Protein AF-A0A1H9MW36-F1 (afdb_monomer)

Radius of gyration: 15.64 Å; Cα contacts (8 Å, |Δi|>4): 41; chains: 1; bounding box: 48×23×42 Å

Sequence (82 aa):
MPSWEDIQGELSRKVVEALAERVHQHEQGKITDRELYLVVNSLFDTVSGLVPWDLTDTIYNVRKELLNARKARKEAHSLRSR

pLDDT: mean 91.79, std 5.61, range [62.38, 97.38]

Solvent-accessible surface area (backbone atoms only — not comparable to full-atom values): 4599 Å² total; per-residue (Å²): 128,85,52,72,67,56,52,30,51,53,50,43,52,52,51,52,52,53,50,52,54,49,51,52,36,36,77,70,63,75,39,53,74,67,54,49,41,51,52,40,48,52,49,42,74,70,39,61,89,61,37,62,65,72,59,47,51,51,42,49,50,54,39,50,51,48,52,50,55,51,50,54,51,52,52,57,51,58,65,73,77,107

Mean predicted aligned error: 4.1 Å

Secondary structure (DSSP, 8-state):
---HHHHHHHHHHHHHHHHHHHHHHHHTTSS-HHHHHHHHHHHHHHHTTTS-HHHHHHHHHHHHHHHHHHHHHHHHHHHHT-

Structure (mmCIF, N/CA/C/O backbone):
data_AF-A0A1H9MW36-F1
#
_entry.id   AF-A0A1H9MW36-F1
#
loop_
_atom_site.group_PDB
_atom_site.id
_atom_site.type_symbol
_atom_site.label_atom_id
_atom_site.label_alt_id
_atom_site.label_comp_id
_atom_site.label_asym_id
_atom_site.label_entity_id
_atom_site.label_seq_id
_atom_site.pdbx_PDB_ins_code
_atom_site.Cartn_x
_atom_site.Cartn_y
_atom_site.Cartn_z
_atom_site.occupancy
_atom_site.B_iso_or_equiv
_atom_site.auth_seq_id
_atom_site.auth_comp_id
_atom_site.auth_asym_id
_atom_site.auth_atom_id
_atom_site.pdbx_PDB_model_num
ATOM 1 N N . MET A 1 1 ? 25.393 0.790 -17.683 1.00 85.94 1 MET A N 1
ATOM 2 C CA . MET A 1 1 ? 24.465 1.169 -16.595 1.00 85.94 1 MET A CA 1
ATOM 3 C C . MET A 1 1 ? 23.075 0.717 -17.010 1.00 85.94 1 MET A C 1
ATOM 5 O O . MET A 1 1 ? 22.842 0.732 -18.215 1.00 85.94 1 MET A O 1
ATOM 9 N N . PRO A 1 2 ? 22.219 0.251 -16.085 1.00 91.06 2 PRO A N 1
ATOM 10 C CA . PRO A 1 2 ? 20.849 -0.135 -16.427 1.00 91.06 2 PRO A CA 1
ATOM 11 C C . PRO A 1 2 ? 20.102 1.048 -17.053 1.00 91.06 2 PRO A C 1
ATOM 13 O O . PRO A 1 2 ? 20.383 2.202 -16.714 1.00 91.06 2 PRO A O 1
ATOM 16 N N . SER A 1 3 ? 19.190 0.762 -17.980 1.00 96.50 3 SER A N 1
ATOM 17 C CA . SER A 1 3 ? 18.316 1.784 -18.556 1.00 96.50 3 SER A CA 1
ATOM 18 C C . SER A 1 3 ? 17.275 2.245 -17.530 1.00 96.50 3 SER A C 1
ATOM 20 O O . SER A 1 3 ? 17.037 1.582 -16.518 1.00 96.50 3 SER A O 1
ATOM 22 N N . TRP A 1 4 ? 16.631 3.387 -17.785 1.00 92.75 4 TRP A N 1
ATOM 23 C CA . TRP A 1 4 ? 15.494 3.814 -16.964 1.00 92.75 4 TRP A CA 1
ATOM 24 C C . TRP A 1 4 ? 14.356 2.783 -16.994 1.00 92.75 4 TRP A C 1
ATOM 26 O O . TRP A 1 4 ? 13.743 2.521 -15.965 1.00 92.75 4 TRP A O 1
ATOM 36 N N . GLU A 1 5 ? 14.131 2.144 -18.143 1.00 94.44 5 GLU A N 1
ATOM 37 C CA . GLU A 1 5 ? 13.122 1.094 -18.315 1.00 94.44 5 GLU A CA 1
ATOM 38 C C . GLU A 1 5 ? 13.429 -0.134 -17.443 1.00 94.44 5 GLU A C 1
ATOM 40 O O . GLU A 1 5 ? 12.530 -0.640 -16.769 1.00 94.44 5 GLU A O 1
ATOM 45 N N . ASP A 1 6 ? 14.699 -0.551 -17.360 1.00 95.75 6 ASP A N 1
ATOM 46 C CA . ASP A 1 6 ? 15.128 -1.645 -16.474 1.00 95.75 6 ASP A CA 1
ATOM 47 C C . ASP A 1 6 ? 14.893 -1.296 -14.997 1.00 95.75 6 ASP A C 1
ATOM 49 O O . ASP A 1 6 ? 14.394 -2.113 -14.220 1.00 95.75 6 ASP A O 1
ATOM 53 N N . ILE A 1 7 ? 15.236 -0.063 -14.602 1.00 95.19 7 ILE A N 1
ATOM 54 C CA . ILE A 1 7 ? 15.052 0.430 -13.230 1.00 95.19 7 ILE A CA 1
ATOM 55 C C . ILE A 1 7 ? 13.562 0.481 -12.882 1.00 95.19 7 ILE A C 1
ATOM 57 O O . ILE A 1 7 ? 13.163 0.009 -11.817 1.00 95.19 7 ILE A O 1
ATOM 61 N N . GLN A 1 8 ? 12.736 1.022 -13.778 1.00 95.12 8 GLN A N 1
ATOM 62 C CA . GLN A 1 8 ? 11.292 1.129 -13.597 1.00 95.12 8 GLN A CA 1
ATOM 63 C C . GLN A 1 8 ? 10.631 -0.254 -13.530 1.00 95.12 8 GLN A C 1
ATOM 65 O O . GLN A 1 8 ? 9.743 -0.466 -12.698 1.00 95.12 8 GLN A O 1
ATOM 70 N N . GLY A 1 9 ? 11.073 -1.211 -14.350 1.00 95.88 9 GLY A N 1
ATOM 71 C CA . GLY A 1 9 ? 10.598 -2.594 -14.317 1.00 95.88 9 GLY A CA 1
ATOM 72 C C . GLY A 1 9 ? 10.910 -3.287 -12.989 1.00 95.88 9 GLY A C 1
ATOM 73 O O . GLY A 1 9 ? 10.014 -3.837 -12.345 1.00 95.88 9 GLY A O 1
ATOM 74 N N . GLU A 1 10 ? 12.158 -3.197 -12.528 1.00 96.44 10 GLU A N 1
ATOM 75 C CA . GLU A 1 10 ? 12.579 -3.792 -11.256 1.00 96.44 10 GLU A CA 1
ATOM 76 C C . GLU A 1 10 ? 11.904 -3.117 -10.053 1.00 96.44 10 GLU A C 1
ATOM 78 O O . GLU A 1 10 ? 11.469 -3.801 -9.122 1.00 96.44 10 GLU A O 1
ATOM 83 N N . LEU A 1 11 ? 11.754 -1.789 -10.077 1.00 95.25 11 LEU A N 1
ATOM 84 C CA . LEU A 1 11 ? 11.014 -1.056 -9.052 1.00 95.25 11 LEU A CA 1
ATOM 85 C C . LEU A 1 11 ? 9.5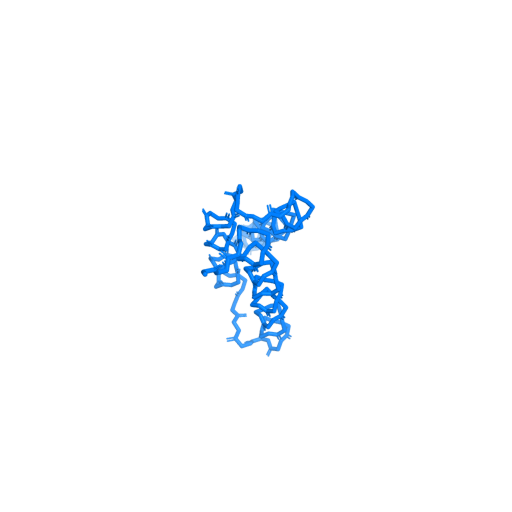54 -1.519 -9.003 1.00 95.25 11 LEU A C 1
ATOM 87 O O . LEU A 1 11 ? 9.056 -1.847 -7.929 1.00 95.25 11 LEU A O 1
ATOM 91 N N . SER A 1 12 ? 8.890 -1.615 -10.157 1.00 95.44 12 SER A N 1
ATOM 92 C CA . SER A 1 12 ? 7.496 -2.066 -10.247 1.00 95.44 12 SER A CA 1
ATOM 93 C C . SER A 1 12 ? 7.323 -3.470 -9.671 1.00 95.44 12 SER A C 1
ATOM 95 O O . SER A 1 12 ? 6.432 -3.699 -8.853 1.00 95.44 12 SER A O 1
ATOM 97 N N . ARG A 1 13 ? 8.222 -4.397 -10.025 1.00 96.62 13 ARG A N 1
ATOM 98 C CA . ARG A 1 13 ? 8.226 -5.767 -9.497 1.00 96.62 13 ARG A CA 1
ATOM 99 C C . ARG A 1 13 ? 8.348 -5.783 -7.973 1.00 96.62 13 ARG A C 1
ATOM 101 O O . ARG A 1 13 ? 7.526 -6.399 -7.299 1.00 96.62 13 ARG A O 1
ATOM 108 N N . LYS A 1 14 ? 9.329 -5.062 -7.421 1.00 96.25 14 LYS A N 1
ATOM 109 C CA . LYS A 1 14 ? 9.551 -4.995 -5.967 1.00 96.25 14 LYS A CA 1
ATOM 110 C C . LYS A 1 14 ? 8.376 -4.379 -5.217 1.00 96.25 14 LYS A C 1
ATOM 112 O O . LYS A 1 14 ? 8.064 -4.810 -4.113 1.00 96.25 14 LYS A O 1
ATOM 117 N N . VAL A 1 15 ? 7.729 -3.373 -5.799 1.00 94.88 15 VAL A N 1
ATOM 118 C CA . VAL A 1 15 ? 6.555 -2.727 -5.204 1.00 94.88 15 VAL A CA 1
ATOM 119 C C . VAL A 1 15 ? 5.379 -3.693 -5.125 1.00 94.88 15 VAL A C 1
ATOM 121 O O . VAL A 1 15 ? 4.732 -3.768 -4.081 1.00 94.88 15 VAL A O 1
ATOM 124 N N . VAL A 1 16 ? 5.133 -4.469 -6.184 1.00 94.69 16 VAL A N 1
ATOM 125 C CA . VAL A 1 16 ? 4.093 -5.508 -6.189 1.00 94.69 16 VAL A CA 1
ATOM 126 C C . VAL A 1 16 ? 4.396 -6.591 -5.155 1.00 94.69 16 VAL A C 1
ATOM 128 O O . VAL A 1 16 ? 3.515 -6.943 -4.373 1.00 94.69 16 VAL A O 1
ATOM 131 N N . GLU A 1 17 ? 5.636 -7.081 -5.101 1.00 96.31 17 GLU A N 1
ATOM 132 C CA . GLU A 1 17 ? 6.066 -8.085 -4.117 1.00 96.31 17 GLU A CA 1
ATOM 133 C C . GLU A 1 17 ? 5.882 -7.588 -2.680 1.00 96.31 17 GLU A C 1
ATOM 135 O O . GLU A 1 17 ? 5.283 -8.278 -1.855 1.00 96.31 17 GLU A O 1
ATOM 140 N N . ALA A 1 18 ? 6.326 -6.361 -2.395 1.00 95.00 18 ALA A N 1
ATOM 141 C CA . ALA A 1 18 ? 6.184 -5.754 -1.080 1.00 95.00 18 ALA A CA 1
ATOM 142 C C . ALA A 1 18 ? 4.711 -5.546 -0.699 1.00 95.00 18 ALA A C 1
ATOM 144 O O . ALA A 1 18 ? 4.332 -5.799 0.443 1.00 95.00 18 ALA A O 1
ATOM 145 N N . LEU A 1 19 ? 3.864 -5.103 -1.634 1.00 94.00 19 LEU A N 1
ATOM 146 C CA . LEU A 1 19 ? 2.434 -4.944 -1.380 1.00 94.00 19 LEU A CA 1
ATOM 147 C C . LEU A 1 19 ? 1.777 -6.296 -1.069 1.00 94.00 19 LEU A C 1
ATOM 149 O O . LEU A 1 19 ? 1.085 -6.415 -0.058 1.00 94.00 19 LEU A O 1
ATOM 153 N N . ALA A 1 20 ? 2.032 -7.313 -1.894 1.00 95.00 20 ALA A N 1
ATOM 154 C CA . ALA A 1 20 ? 1.474 -8.652 -1.728 1.00 95.00 20 ALA A CA 1
ATOM 155 C C . ALA A 1 20 ? 1.896 -9.292 -0.397 1.00 95.00 20 ALA A C 1
ATOM 157 O O . ALA A 1 20 ? 1.053 -9.818 0.330 1.00 95.00 20 ALA A O 1
ATOM 158 N N . GLU A 1 21 ? 3.177 -9.192 -0.029 1.00 96.88 21 GLU A N 1
ATOM 159 C CA . GLU A 1 21 ? 3.680 -9.703 1.250 1.00 96.88 21 GLU A CA 1
ATOM 160 C C . GLU A 1 21 ? 2.947 -9.063 2.437 1.00 96.88 21 GLU A C 1
ATOM 162 O O . GLU A 1 21 ? 2.571 -9.739 3.396 1.00 96.88 21 GLU A O 1
ATOM 167 N N . ARG A 1 22 ? 2.718 -7.749 2.384 1.00 95.69 22 ARG A N 1
ATOM 168 C CA . ARG A 1 22 ? 2.132 -6.996 3.499 1.00 95.69 22 ARG A CA 1
ATOM 169 C C . ARG A 1 22 ? 0.635 -7.223 3.622 1.00 95.69 22 ARG A C 1
ATOM 171 O O . ARG A 1 22 ? 0.145 -7.338 4.743 1.00 95.69 22 ARG A O 1
ATOM 178 N N . VAL A 1 23 ? -0.067 -7.364 2.500 1.00 93.56 23 VAL A N 1
ATOM 179 C CA . VAL A 1 23 ? -1.459 -7.834 2.490 1.00 93.56 23 VAL A CA 1
ATOM 180 C C . VAL A 1 23 ? -1.540 -9.229 3.106 1.00 93.56 23 VAL A C 1
ATOM 182 O O . VAL A 1 23 ? -2.318 -9.438 4.030 1.00 93.56 23 VAL A O 1
ATOM 185 N N . HIS A 1 24 ? -0.661 -10.150 2.710 1.00 96.31 24 HIS A N 1
ATOM 186 C CA . HIS A 1 24 ? -0.649 -11.499 3.270 1.00 96.31 24 HIS A CA 1
ATOM 187 C C . HIS A 1 24 ? -0.372 -11.521 4.787 1.00 96.31 24 HIS A C 1
ATOM 189 O O . HIS A 1 24 ? -1.016 -12.251 5.539 1.00 96.31 24 HIS A O 1
ATOM 195 N N . GLN A 1 25 ? 0.555 -10.690 5.277 1.00 97.25 25 GLN A N 1
ATOM 196 C CA . GLN A 1 25 ? 0.800 -10.538 6.717 1.00 97.25 25 GLN A CA 1
ATOM 197 C C . GLN A 1 25 ? -0.426 -9.984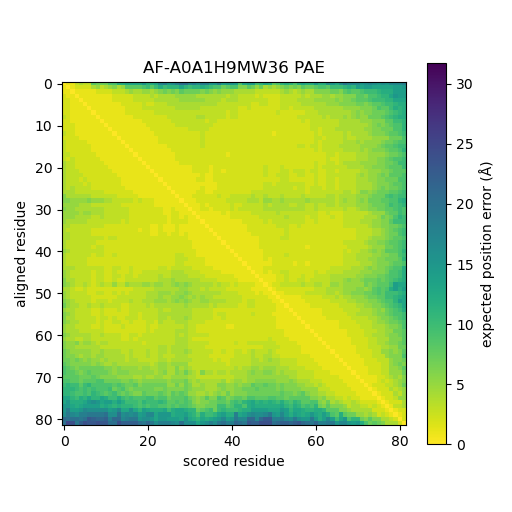 7.462 1.00 97.25 25 GLN A C 1
ATOM 199 O O . GLN A 1 25 ? -0.688 -10.390 8.597 1.00 97.25 25 GLN A O 1
ATOM 204 N N . HIS A 1 26 ? -1.177 -9.069 6.845 1.00 95.31 26 HIS A N 1
ATOM 205 C CA . HIS A 1 26 ? -2.410 -8.517 7.413 1.00 95.31 26 HIS A CA 1
ATOM 206 C C . HIS A 1 26 ? -3.529 -9.559 7.472 1.00 95.31 26 HIS A C 1
ATOM 208 O O . HIS A 1 26 ? -4.147 -9.713 8.523 1.00 95.31 26 HIS A O 1
ATOM 214 N N . GLU A 1 27 ? -3.718 -10.346 6.412 1.00 94.19 27 GLU A N 1
ATOM 215 C CA . GLU A 1 27 ? -4.677 -11.462 6.379 1.00 94.19 27 GLU A CA 1
ATOM 216 C C . GLU A 1 27 ? -4.379 -12.517 7.455 1.00 94.19 27 GLU A C 1
ATOM 218 O O . GLU A 1 27 ? -5.289 -13.104 8.036 1.00 94.19 27 GLU A O 1
ATOM 223 N N . GLN A 1 28 ? -3.099 -12.722 7.773 1.00 96.88 28 GLN A N 1
ATOM 224 C CA . GLN A 1 28 ? -2.651 -13.597 8.861 1.00 96.88 28 GLN A CA 1
ATOM 225 C C . GLN A 1 28 ? -2.782 -12.969 10.259 1.00 96.88 28 GLN A C 1
ATOM 227 O O . GLN A 1 28 ? -2.390 -13.593 11.245 1.00 96.88 28 GLN A O 1
ATOM 232 N N . GLY A 1 29 ? -3.264 -11.729 10.365 1.00 95.38 29 GLY A N 1
ATOM 233 C CA . GLY A 1 29 ? -3.358 -10.991 11.624 1.00 95.38 29 GLY A CA 1
ATOM 234 C C . GLY A 1 29 ? -2.004 -10.616 12.237 1.00 95.38 29 GLY A C 1
ATOM 235 O O . GLY A 1 29 ? -1.954 -10.241 13.406 1.00 95.38 29 GLY A O 1
ATOM 236 N N . LYS A 1 30 ? -0.902 -10.715 11.479 1.00 97.38 30 LYS A N 1
ATOM 237 C CA . LYS A 1 30 ? 0.452 -10.369 11.953 1.00 97.38 30 LYS A CA 1
ATOM 238 C C . LYS A 1 30 ? 0.680 -8.866 12.017 1.00 97.38 30 LYS A C 1
ATOM 240 O O . LYS A 1 30 ? 1.490 -8.414 12.819 1.00 97.38 30 LYS A O 1
ATOM 245 N N . ILE A 1 31 ? -0.012 -8.112 11.166 1.00 96.25 31 ILE A N 1
ATOM 246 C CA . ILE A 1 31 ? -0.027 -6.652 11.200 1.00 96.25 31 ILE A CA 1
ATOM 247 C C . ILE A 1 31 ? -1.466 -6.145 11.231 1.00 96.25 31 ILE A C 1
ATOM 249 O O . ILE A 1 31 ? -2.384 -6.746 10.677 1.00 96.25 31 ILE A O 1
ATOM 253 N N . THR A 1 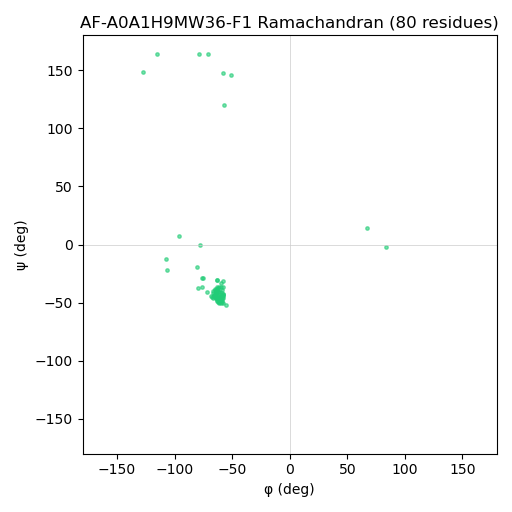32 ? -1.656 -5.013 11.888 1.00 93.12 32 THR A N 1
ATOM 254 C CA . THR A 1 32 ? -2.935 -4.323 12.031 1.00 93.12 32 THR A CA 1
ATOM 255 C C . THR A 1 32 ? -3.293 -3.527 10.776 1.00 93.12 32 THR A C 1
ATOM 257 O O . THR A 1 32 ? -2.435 -3.169 9.968 1.00 93.12 32 THR A O 1
ATOM 260 N N . ASP A 1 33 ? -4.562 -3.124 10.649 1.00 91.00 33 ASP A N 1
ATOM 261 C CA . ASP A 1 33 ? -4.992 -2.223 9.566 1.00 91.00 33 ASP A CA 1
ATOM 262 C C . ASP A 1 33 ? -4.237 -0.888 9.565 1.00 91.00 33 ASP A C 1
ATOM 264 O O . ASP A 1 33 ? -4.063 -0.255 8.524 1.00 91.00 33 ASP A O 1
ATOM 268 N N . ARG A 1 34 ? -3.832 -0.411 10.752 1.00 90.81 34 ARG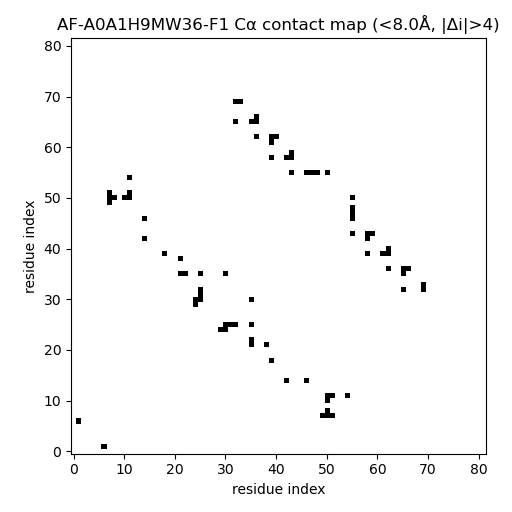 A N 1
ATOM 269 C CA . ARG A 1 34 ? -3.065 0.830 10.884 1.00 90.81 34 ARG A CA 1
ATOM 270 C C . ARG A 1 34 ? -1.678 0.659 10.281 1.00 90.81 34 ARG A C 1
ATOM 272 O O . ARG A 1 34 ? -1.235 1.557 9.572 1.00 90.81 34 ARG A O 1
ATOM 279 N N . GLU A 1 35 ? -1.015 -0.452 10.573 1.00 94.50 35 GLU A N 1
ATOM 280 C CA . GLU A 1 35 ? 0.314 -0.761 10.046 1.00 94.50 35 GLU A CA 1
ATOM 281 C C . GLU A 1 35 ? 0.264 -0.984 8.538 1.00 94.50 35 GLU A C 1
ATOM 283 O O . GLU A 1 35 ? 1.040 -0.357 7.819 1.00 94.50 35 GLU A O 1
ATOM 288 N N . LEU A 1 36 ? -0.704 -1.766 8.045 1.00 94.75 36 LEU A N 1
ATOM 289 C CA . LEU A 1 36 ? -0.887 -1.954 6.607 1.00 94.75 36 LEU A CA 1
ATOM 290 C C . LEU A 1 36 ? -1.149 -0.614 5.897 1.00 94.75 36 LEU A C 1
ATOM 292 O O . LEU A 1 36 ? -0.510 -0.320 4.892 1.00 94.75 36 LEU A O 1
ATOM 296 N N . TYR A 1 37 ? -2.013 0.247 6.450 1.00 94.06 37 TYR A N 1
ATOM 297 C CA . TYR A 1 37 ? -2.248 1.585 5.894 1.00 94.06 37 TYR A CA 1
ATOM 298 C C . TYR A 1 37 ? -0.968 2.425 5.810 1.00 94.06 37 TYR A C 1
ATOM 300 O O . TYR A 1 37 ? -0.747 3.092 4.802 1.00 94.06 37 TYR A O 1
ATOM 308 N N . LEU A 1 38 ? -0.137 2.422 6.859 1.00 94.19 38 LEU A N 1
ATOM 309 C CA . LEU A 1 38 ? 1.114 3.183 6.864 1.00 94.19 38 LEU A CA 1
ATOM 310 C C . LEU A 1 38 ? 2.061 2.685 5.771 1.00 94.19 38 LEU A C 1
ATOM 312 O O . LEU A 1 38 ? 2.603 3.500 5.033 1.00 94.19 38 LEU A O 1
ATOM 316 N N . VAL A 1 39 ? 2.193 1.365 5.620 1.00 94.31 39 VAL A N 1
ATOM 317 C CA . VAL A 1 39 ? 3.028 0.764 4.575 1.00 94.31 39 VAL A CA 1
ATOM 318 C C . VAL A 1 39 ? 2.530 1.141 3.182 1.00 94.31 39 VAL A C 1
ATOM 320 O O . VAL A 1 39 ? 3.312 1.629 2.371 1.00 94.31 39 VAL A O 1
ATOM 323 N N . VAL A 1 40 ? 1.235 0.971 2.908 1.00 94.56 40 VAL A N 1
ATOM 324 C CA . VAL A 1 40 ? 0.653 1.297 1.597 1.00 94.56 40 VAL A CA 1
ATOM 325 C C . VAL A 1 40 ? 0.770 2.793 1.295 1.00 94.56 40 VAL A C 1
ATOM 327 O O . VAL A 1 40 ? 1.084 3.165 0.166 1.00 94.56 40 VAL A O 1
ATOM 330 N N . ASN A 1 41 ? 0.575 3.665 2.292 1.00 94.94 41 ASN A N 1
ATOM 331 C CA . ASN A 1 41 ? 0.759 5.102 2.104 1.00 94.94 41 ASN A CA 1
ATOM 332 C C . ASN A 1 41 ? 2.218 5.450 1.775 1.00 94.94 41 ASN A C 1
ATOM 334 O O . ASN A 1 41 ? 2.462 6.186 0.826 1.00 94.94 41 ASN A O 1
ATOM 338 N N . SER A 1 42 ? 3.180 4.890 2.511 1.00 94.31 42 SER A N 1
ATOM 339 C CA . SER A 1 42 ? 4.604 5.099 2.234 1.00 94.31 42 SER A CA 1
ATOM 340 C C . SER A 1 42 ? 5.021 4.552 0.870 1.00 94.31 42 SER A C 1
ATOM 342 O O . SER A 1 42 ? 5.804 5.203 0.181 1.00 94.31 42 SER A O 1
ATOM 344 N N . LEU A 1 43 ? 4.490 3.397 0.452 1.00 93.62 43 LEU A N 1
ATOM 345 C CA . LEU A 1 43 ? 4.723 2.856 -0.889 1.00 93.62 43 LEU A CA 1
ATOM 346 C C . LEU A 1 43 ? 4.223 3.830 -1.955 1.00 93.62 43 LEU A C 1
ATOM 348 O O . LEU A 1 43 ? 4.999 4.185 -2.835 1.00 93.62 43 LEU A O 1
ATOM 352 N N . PHE A 1 44 ? 2.982 4.313 -1.838 1.00 93.94 44 PHE A N 1
ATOM 353 C CA . PHE A 1 44 ? 2.411 5.289 -2.770 1.00 93.94 44 PHE A CA 1
ATOM 354 C C . PHE A 1 44 ? 3.273 6.552 -2.882 1.00 93.94 44 PHE A C 1
ATOM 356 O O . PHE A 1 44 ? 3.662 6.926 -3.985 1.00 93.94 44 PHE A O 1
ATOM 363 N N . ASP A 1 45 ? 3.618 7.171 -1.748 1.00 94.06 45 ASP A N 1
ATOM 364 C CA . ASP A 1 45 ? 4.401 8.413 -1.721 1.00 94.06 45 ASP A CA 1
ATOM 365 C C . ASP A 1 45 ? 5.810 8.219 -2.313 1.00 94.06 45 ASP A C 1
ATOM 367 O O . ASP A 1 45 ? 6.367 9.141 -2.903 1.00 94.06 45 ASP A O 1
ATOM 371 N N . THR A 1 46 ? 6.377 7.014 -2.187 1.00 92.75 46 THR A N 1
ATOM 372 C CA . THR A 1 46 ? 7.720 6.697 -2.694 1.00 92.75 46 THR A CA 1
ATOM 373 C C . THR A 1 46 ? 7.730 6.431 -4.198 1.00 92.75 46 THR A C 1
ATOM 375 O O . THR A 1 46 ? 8.699 6.776 -4.865 1.00 92.75 46 THR A O 1
ATOM 378 N N . VAL A 1 47 ? 6.692 5.784 -4.737 1.00 93.50 47 VAL A N 1
ATOM 379 C CA . VAL A 1 47 ? 6.726 5.218 -6.102 1.00 93.50 47 VAL A CA 1
ATOM 380 C C . VAL A 1 47 ? 5.888 6.009 -7.098 1.00 93.50 47 VAL A C 1
ATOM 382 O O . VAL A 1 47 ? 6.012 5.794 -8.303 1.00 93.50 47 VAL A O 1
ATOM 385 N N . SER A 1 48 ? 5.038 6.920 -6.618 1.00 92.38 48 SER A N 1
ATOM 386 C CA . SER A 1 48 ? 4.192 7.758 -7.464 1.00 92.38 48 SER A CA 1
ATOM 387 C C . SER A 1 48 ? 5.042 8.559 -8.454 1.00 92.38 48 SER A C 1
ATOM 389 O O . SER A 1 48 ? 5.885 9.363 -8.064 1.00 92.38 48 SER A O 1
ATOM 391 N N . GLY A 1 49 ? 4.803 8.341 -9.748 1.00 91.38 49 GLY A N 1
ATOM 392 C CA . GLY A 1 49 ? 5.568 8.958 -10.837 1.00 91.38 49 GLY A CA 1
ATOM 393 C C . GLY A 1 49 ? 6.873 8.238 -11.202 1.00 91.38 49 GLY A C 1
ATOM 394 O O . GLY A 1 49 ? 7.531 8.652 -12.151 1.00 91.38 49 GLY A O 1
ATOM 395 N N . LEU A 1 50 ? 7.235 7.163 -10.492 1.00 92.81 50 LEU A N 1
ATOM 396 C CA . LEU A 1 50 ? 8.410 6.327 -10.782 1.00 92.81 50 LEU A CA 1
ATOM 397 C C . LEU A 1 50 ? 8.047 4.963 -11.381 1.00 92.81 50 LEU A C 1
ATOM 399 O O . LEU A 1 50 ? 8.888 4.328 -12.008 1.00 92.81 50 LEU A O 1
ATOM 403 N N . VAL A 1 51 ? 6.814 4.500 -11.175 1.00 93.81 51 VAL A N 1
ATOM 404 C CA . VAL A 1 51 ? 6.284 3.240 -11.721 1.00 93.81 51 VAL A CA 1
ATOM 405 C C . VAL A 1 51 ? 5.138 3.518 -12.701 1.00 93.81 51 VAL A C 1
ATOM 407 O O . VAL A 1 51 ? 4.600 4.630 -12.701 1.00 93.81 51 VAL A O 1
ATOM 410 N N . PRO A 1 52 ? 4.736 2.543 -13.544 1.00 93.19 52 PRO A N 1
ATOM 411 C CA . PRO A 1 52 ? 3.584 2.696 -14.424 1.00 93.19 52 PRO A CA 1
ATOM 412 C C . PRO A 1 52 ? 2.335 3.166 -13.675 1.00 93.19 52 PRO A C 1
ATOM 414 O O . PRO A 1 52 ? 2.102 2.814 -12.512 1.00 93.19 52 PRO A O 1
ATOM 417 N N . TRP A 1 53 ? 1.523 3.963 -14.364 1.00 91.25 53 TRP A N 1
ATOM 418 C CA . TRP A 1 53 ? 0.356 4.609 -13.771 1.00 91.25 53 TRP A CA 1
ATOM 419 C C . TRP A 1 53 ? -0.645 3.594 -13.201 1.00 91.25 53 TRP A C 1
ATOM 421 O O . TRP A 1 53 ? -1.073 3.750 -12.063 1.00 91.25 53 TRP A O 1
ATOM 431 N N . ASP A 1 54 ? -0.888 2.486 -13.904 1.00 91.94 54 ASP A N 1
ATOM 432 C CA . ASP A 1 54 ? -1.788 1.410 -13.458 1.00 91.94 54 ASP A CA 1
ATOM 433 C C . ASP A 1 54 ? -1.382 0.807 -12.099 1.00 91.94 54 ASP A C 1
ATOM 435 O O . ASP A 1 54 ? -2.227 0.479 -11.257 1.00 91.94 54 ASP A O 1
ATOM 439 N N . LEU A 1 55 ? -0.073 0.685 -11.847 1.00 92.44 55 LEU A N 1
ATOM 440 C CA . LEU A 1 55 ? 0.435 0.205 -10.562 1.00 92.44 55 LEU A CA 1
ATOM 441 C C . LEU A 1 55 ? 0.243 1.263 -9.469 1.00 92.44 55 LEU A C 1
ATOM 443 O O . LEU A 1 55 ? -0.167 0.937 -8.355 1.00 92.44 55 LEU A O 1
ATOM 447 N N . THR A 1 56 ? 0.488 2.532 -9.795 1.00 93.00 56 THR A N 1
ATOM 448 C CA . THR A 1 56 ? 0.245 3.657 -8.879 1.00 93.00 56 THR A CA 1
ATOM 449 C C . THR A 1 56 ? -1.231 3.725 -8.468 1.00 93.00 56 THR A C 1
ATOM 451 O O . THR A 1 56 ? -1.535 3.859 -7.279 1.00 93.00 56 THR A O 1
ATOM 454 N N . ASP A 1 57 ? -2.145 3.546 -9.422 1.00 93.38 57 ASP A N 1
ATOM 455 C CA . ASP A 1 57 ? -3.593 3.516 -9.200 1.00 93.38 57 ASP A CA 1
ATOM 456 C C . ASP A 1 57 ? -4.024 2.322 -8.343 1.00 93.38 57 ASP A C 1
ATOM 458 O O . ASP A 1 57 ? -4.848 2.460 -7.435 1.00 93.38 57 ASP A O 1
ATOM 462 N N . THR A 1 58 ? -3.413 1.156 -8.554 1.00 91.94 58 THR A N 1
ATOM 463 C CA . THR A 1 58 ? -3.653 -0.026 -7.715 1.00 91.94 58 THR A CA 1
ATOM 464 C C . THR A 1 58 ? -3.307 0.260 -6.251 1.00 91.94 58 THR A C 1
ATOM 466 O O . THR A 1 58 ? -4.128 0.039 -5.359 1.00 91.94 58 THR A O 1
ATOM 469 N N . ILE A 1 59 ? -2.124 0.825 -5.985 1.00 92.75 59 ILE A N 1
ATOM 470 C CA . ILE A 1 59 ? -1.691 1.178 -4.622 1.00 92.75 59 ILE A CA 1
ATOM 471 C C . ILE A 1 59 ? -2.613 2.251 -4.027 1.00 92.75 59 ILE A C 1
ATOM 473 O O . ILE A 1 59 ? -2.991 2.175 -2.853 1.00 92.75 59 ILE A O 1
ATOM 477 N N . TYR A 1 60 ? -3.017 3.236 -4.833 1.00 92.44 60 TYR A N 1
ATOM 478 C CA . TYR A 1 60 ? -3.960 4.272 -4.420 1.00 92.44 60 TYR A CA 1
ATOM 479 C C . TYR A 1 60 ? -5.309 3.689 -3.981 1.00 92.44 60 TYR A C 1
ATOM 481 O O . TYR A 1 60 ? -5.849 4.093 -2.945 1.00 92.44 60 TYR A O 1
ATOM 489 N N . ASN A 1 61 ? -5.845 2.729 -4.734 1.00 93.00 61 ASN A N 1
ATOM 490 C CA . ASN A 1 61 ? -7.119 2.089 -4.422 1.00 93.00 61 ASN A CA 1
ATOM 491 C C . ASN A 1 61 ? -7.039 1.290 -3.117 1.00 93.00 61 ASN A C 1
ATOM 493 O O . ASN A 1 61 ? -7.873 1.502 -2.234 1.00 93.00 61 ASN A O 1
ATOM 497 N N . VAL A 1 62 ? -5.974 0.504 -2.919 1.00 90.81 62 VAL A N 1
ATOM 498 C CA . VAL A 1 62 ? -5.732 -0.201 -1.646 1.00 90.81 62 VAL A CA 1
ATOM 499 C C . VAL A 1 62 ? -5.652 0.792 -0.480 1.00 90.81 62 VAL A C 1
ATOM 501 O O . VAL A 1 62 ? -6.275 0.599 0.567 1.00 90.81 62 VAL A O 1
ATOM 504 N N . ARG A 1 63 ? -4.946 1.918 -0.657 1.00 91.75 63 ARG A N 1
ATOM 505 C CA . ARG A 1 63 ? -4.866 2.980 0.361 1.00 91.75 63 ARG A CA 1
ATOM 506 C C . ARG A 1 63 ? -6.250 3.514 0.733 1.00 91.75 63 ARG A C 1
ATOM 508 O O . ARG A 1 63 ? -6.546 3.711 1.916 1.00 91.75 63 ARG A O 1
ATOM 515 N N . LYS A 1 64 ? -7.087 3.782 -0.272 1.00 92.94 64 LYS A N 1
ATOM 516 C CA . LYS A 1 64 ? -8.437 4.334 -0.105 1.00 92.94 64 LYS A CA 1
ATOM 517 C C . LYS A 1 64 ? -9.354 3.357 0.629 1.00 92.94 64 LYS A C 1
ATOM 519 O O . LYS A 1 64 ? -10.064 3.770 1.548 1.00 92.94 64 LYS A O 1
ATOM 524 N N . GLU A 1 65 ? -9.307 2.079 0.275 1.00 90.81 65 GLU A N 1
ATOM 525 C CA . GLU A 1 65 ? -10.077 1.022 0.937 1.00 90.81 65 GLU A CA 1
ATOM 526 C C . GLU A 1 65 ? -9.714 0.901 2.419 1.00 90.81 65 GLU A C 1
ATOM 528 O O . GLU A 1 65 ? -10.597 0.946 3.280 1.00 90.81 65 GLU A 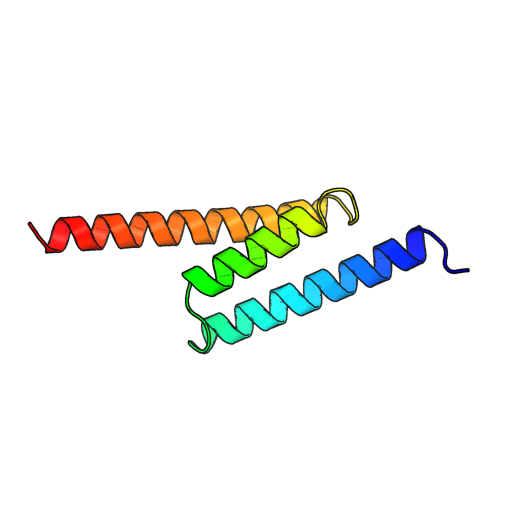O 1
ATOM 533 N N . LEU A 1 66 ? -8.418 0.868 2.740 1.00 90.25 66 LEU A N 1
ATOM 534 C CA . LEU A 1 66 ? -7.941 0.804 4.124 1.00 90.25 66 LEU A CA 1
ATOM 535 C C . LEU A 1 66 ? -8.383 2.020 4.944 1.00 90.25 66 LEU A C 1
ATOM 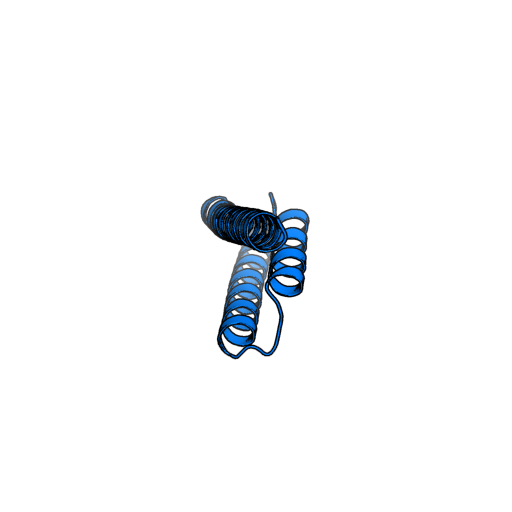537 O O . LEU A 1 66 ? -8.798 1.883 6.101 1.00 90.25 66 LEU A O 1
ATOM 541 N N . LEU A 1 67 ? -8.332 3.217 4.355 1.00 90.31 67 LEU A N 1
ATOM 542 C CA . LEU A 1 67 ? -8.795 4.435 5.015 1.00 90.31 67 LEU A CA 1
ATOM 543 C C . LEU A 1 67 ? -10.298 4.376 5.316 1.00 90.31 67 LEU A C 1
ATOM 545 O O . LEU A 1 67 ? -10.715 4.710 6.429 1.00 90.31 67 LEU A O 1
ATOM 549 N N . ASN A 1 68 ? -11.104 3.928 4.354 1.00 91.06 68 ASN A N 1
ATOM 550 C CA . ASN A 1 68 ? -12.550 3.794 4.517 1.00 91.06 68 ASN A CA 1
ATOM 551 C C . ASN A 1 68 ? -12.899 2.744 5.578 1.00 91.06 68 ASN A C 1
ATOM 553 O O . ASN A 1 68 ? -13.689 3.022 6.480 1.00 91.06 68 ASN A O 1
ATOM 557 N N . ALA A 1 69 ? -12.238 1.585 5.554 1.00 86.94 69 ALA A N 1
ATOM 558 C CA . ALA A 1 69 ? -12.429 0.536 6.551 1.00 86.94 69 ALA A CA 1
ATOM 559 C C . ALA A 1 69 ? -12.061 1.008 7.970 1.00 86.94 69 ALA A C 1
ATOM 561 O O . ALA A 1 69 ? -12.712 0.650 8.956 1.00 86.94 69 ALA A O 1
ATOM 562 N N . ARG A 1 70 ? -11.021 1.841 8.114 1.00 85.94 70 ARG A N 1
ATOM 563 C CA . ARG A 1 70 ? -10.667 2.458 9.405 1.00 85.94 70 ARG A CA 1
ATOM 564 C C . ARG A 1 70 ? -11.726 3.452 9.887 1.00 85.94 70 ARG A C 1
ATOM 566 O O . ARG A 1 70 ? -12.048 3.440 11.075 1.00 85.94 70 ARG A O 1
ATOM 573 N N . LYS A 1 71 ? -12.274 4.287 8.997 1.00 89.06 71 LYS A N 1
ATOM 574 C CA . LYS A 1 71 ? -13.357 5.230 9.334 1.00 89.06 71 LYS A CA 1
ATOM 575 C C . LYS A 1 71 ? -14.613 4.495 9.806 1.00 89.06 71 LYS A C 1
ATOM 577 O O . LYS A 1 71 ? -15.078 4.768 10.909 1.00 89.06 71 LYS A O 1
ATOM 582 N N . ALA A 1 72 ? -15.057 3.486 9.056 1.00 87.25 72 ALA A N 1
ATOM 583 C CA . ALA A 1 72 ? -16.233 2.683 9.398 1.00 87.25 72 ALA A CA 1
ATOM 584 C C . ALA A 1 72 ? -16.108 2.011 10.779 1.00 87.25 72 ALA A C 1
ATOM 586 O O . ALA A 1 72 ?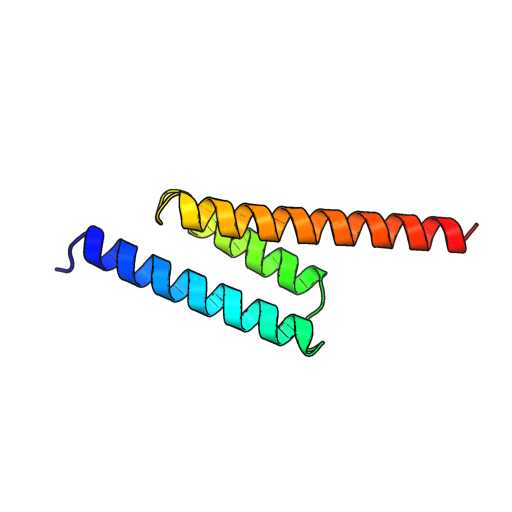 -17.035 2.041 11.586 1.00 87.25 72 ALA A O 1
ATOM 587 N N . ARG A 1 73 ? -14.929 1.461 11.109 1.00 84.38 73 ARG A N 1
ATOM 588 C CA . ARG A 1 73 ? -14.673 0.867 12.436 1.00 84.38 73 ARG A CA 1
ATOM 589 C C . ARG A 1 73 ? -14.715 1.891 13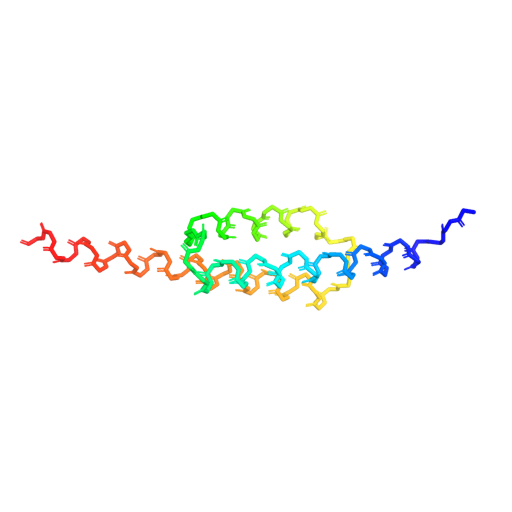.568 1.00 84.38 73 ARG A C 1
ATOM 591 O O . ARG A 1 73 ? -15.230 1.588 14.644 1.00 84.38 73 ARG A O 1
ATOM 598 N N . LYS A 1 74 ? -14.204 3.103 13.337 1.00 84.81 74 LYS A N 1
ATOM 599 C CA . LYS A 1 74 ? -14.256 4.193 14.323 1.00 84.81 74 LYS A CA 1
ATOM 600 C C . LYS A 1 74 ? -15.699 4.631 14.593 1.00 84.81 74 LYS A C 1
ATOM 602 O O . LYS A 1 74 ? -16.070 4.809 15.751 1.00 84.81 74 LYS A O 1
ATOM 607 N N . GLU A 1 75 ? -16.506 4.760 13.545 1.00 87.62 75 GLU A N 1
ATOM 608 C CA . GLU A 1 75 ? -17.930 5.100 13.646 1.00 87.62 75 GLU A CA 1
ATOM 609 C C . GLU A 1 75 ? -18.704 4.015 14.406 1.00 87.62 75 GLU A C 1
ATOM 611 O O . GLU A 1 75 ? -19.385 4.321 15.386 1.00 87.62 75 GLU A O 1
ATOM 616 N N . ALA A 1 76 ? -18.504 2.742 14.054 1.00 84.19 76 ALA A N 1
ATOM 617 C CA . ALA A 1 76 ? -19.122 1.611 14.745 1.00 84.19 76 ALA A CA 1
ATOM 618 C C . ALA A 1 76 ? -18.758 1.556 16.241 1.00 84.19 76 ALA A C 1
ATOM 620 O O . ALA A 1 76 ? -19.614 1.263 17.077 1.00 84.19 76 ALA A O 1
ATOM 621 N N . HIS A 1 77 ? -17.507 1.868 16.595 1.00 81.00 77 HIS A N 1
ATOM 622 C CA . HIS A 1 77 ? -17.083 1.943 17.994 1.00 81.00 77 HIS A CA 1
ATOM 623 C C . HIS A 1 77 ? -17.775 3.095 18.737 1.00 81.00 77 HIS A C 1
ATOM 625 O O . HIS A 1 77 ? -18.306 2.885 19.822 1.00 81.00 77 HIS A O 1
ATOM 631 N N . SER A 1 78 ? -17.856 4.285 18.130 1.00 83.44 78 SER A N 1
ATOM 632 C CA . SER A 1 78 ? -18.516 5.446 18.749 1.00 83.44 78 SER A CA 1
ATOM 633 C C . SER A 1 78 ? -20.014 5.255 19.006 1.00 83.44 78 SER A C 1
ATOM 635 O O . SER A 1 78 ? -20.539 5.818 19.963 1.00 83.44 78 SER A O 1
ATOM 637 N N . LEU A 1 79 ? -20.696 4.456 18.180 1.00 79.88 79 LEU A N 1
ATOM 638 C CA . LEU A 1 79 ? -22.118 4.144 18.343 1.00 79.88 79 LEU A CA 1
ATOM 639 C C . LEU A 1 79 ? -22.377 3.142 19.474 1.00 79.88 79 LEU A C 1
ATOM 641 O O . LEU A 1 79 ? -23.441 3.1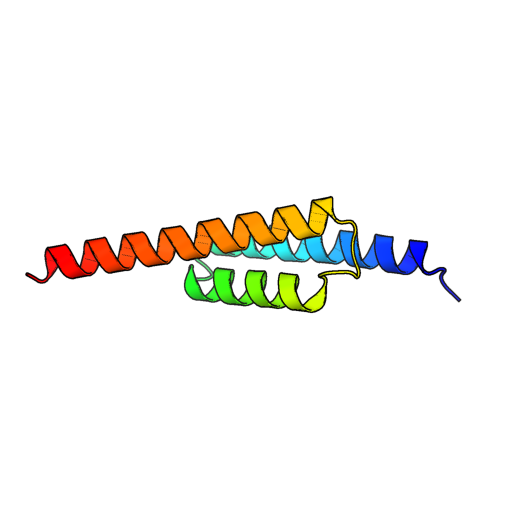80 20.072 1.00 79.88 79 LEU A O 1
ATOM 645 N N . ARG A 1 80 ? -21.416 2.258 19.771 1.00 74.62 80 ARG A N 1
ATOM 646 C CA . ARG A 1 80 ? -21.517 1.263 20.855 1.00 74.62 80 ARG A CA 1
ATOM 647 C C . ARG A 1 80 ? -21.201 1.822 22.243 1.00 74.62 80 ARG A C 1
ATOM 649 O O . ARG A 1 80 ? -21.540 1.186 23.231 1.00 74.62 80 ARG A O 1
ATOM 656 N N . SER A 1 81 ? -20.508 2.956 22.318 1.00 75.88 81 SER A N 1
ATOM 657 C CA . SER A 1 81 ? -20.126 3.616 23.577 1.00 75.88 81 SER A CA 1
ATOM 658 C C . SER A 1 81 ? -21.094 4.728 24.009 1.00 75.88 81 SER A C 1
ATOM 660 O O . SER A 1 81 ? -20.777 5.469 24.938 1.00 75.88 81 SER A O 1
ATOM 662 N N . ARG A 1 82 ? -22.227 4.873 23.316 1.00 62.38 82 ARG A N 1
ATOM 663 C CA . ARG A 1 82 ? -23.340 5.772 23.647 1.00 62.38 82 ARG A CA 1
ATOM 664 C C . ARG A 1 82 ? -24.486 4.967 24.236 1.00 62.38 82 ARG A C 1
ATOM 666 O O . ARG A 1 82 ? -25.153 5.521 25.131 1.00 62.38 82 ARG A O 1
#

Nearest PDB structures (foldseek):
  1wn0-assembly2_B  TM=6.140E-01  e=3.452E+00  Zea mays
  1yvi-assembly2_B  TM=7.178E-01  e=5.758E+00  Oryza sativa
  1yvi-assembly1_A  TM=6.242E-01  e=7.435E+00  Oryza sativa

Organism: NCBI:txid1855383

Foldseek 3Di:
DDDLVRVQVVLLVVLVVQLVVLVVCVVVVVDDLVVNLVSLVVSLVVCPVSYDPVSSVVSVVVNVVSVVVVVVVVVVVVVVVD